Protein AF-A0A0F9NNF3-F1 (afdb_monomer)

Foldseek 3D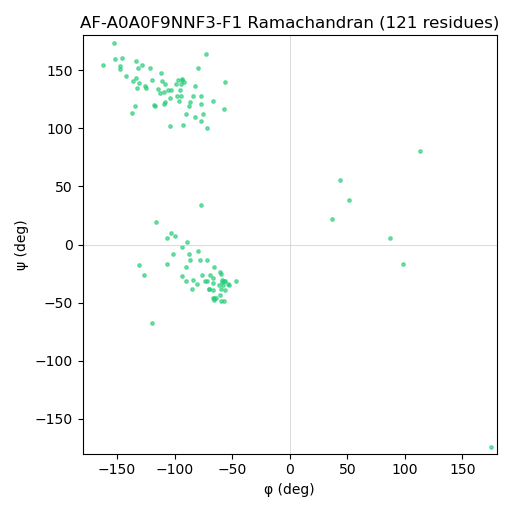i:
DKWKFFAQDDDPWWDQFVPPFPPVCDPLNCVQAVDRTGKIAPDPDDPDPSRVPGFKMFMFDDDCVLEAEPVPPVPPVVVVDPHVVVVQVVSLVRGQWYWDDSVHIIITGSGIGGTPDMDGDDD

Secondary structure (DSSP, 8-state):
-EEEEEESS---S-B-TTTS-TTT--HHHHHHH-S---EEESSS----GGGTT-SEEEEEE--GGGEEETTT-TT-HHHH-SSHHHHHHHHHTT-SEEEEESSSEEEEESS-B--SEEEES--

pLDDT: mean 81.86, std 12.78, range [37.94, 95.31]

Sequence (123 aa):
MYIYHYSNINIKNKIEPEFFSANLYSKNDKNISNLARSFFFTSEYIPEYRFKNCQYKYIISINKARLYDLKIDKYNYKKKYKNISDLLRFLKNKYNGVIYNLGYEVVNLFIPIKYISKTIKGV

Mean predicted aligned error: 6.01 Å

Nearest PDB structures (foldseek):
  8i87-assembly1_A  TM=3.337E-01  e=4.220E+00  Maribacter polysiphoniae
  3k8h-assembly1_B-2  TM=2.582E-01  e=5.727E+00  Treponema pallidum
  8i87-assembly1_G  TM=2.609E-01  e=7.312E+00  Maribacter polysiphoniae
  3k8g-assembly1_A  TM=2.424E-01  e=9.923E+00  Treponema pallidum

Radius of gyration: 14.24 Å; Cα contacts (8 Å, |Δi|>4): 198; chains: 1; bounding box: 33×24×42 Å

Organism: NCBI:txid412755

Solvent-accessible surface area (backbone atoms only — not comparable to full-atom values): 7295 Å² total; per-residue (Å²): 84,60,34,30,37,75,31,78,66,89,76,89,71,55,51,43,30,90,80,38,33,72,90,68,59,42,73,65,50,42,75,76,60,72,57,76,51,34,68,26,25,60,50,86,79,68,100,48,74,84,57,73,78,33,35,30,39,35,36,27,76,44,67,62,88,46,37,46,50,60,79,74,34,90,81,50,54,75,81,74,35,97,44,72,67,61,43,49,60,57,44,51,79,77,28,52,24,35,33,44,74,81,95,52,61,32,34,40,48,66,46,70,42,60,59,79,47,74,48,68,66,83,131

Structure (mmCIF, N/CA/C/O backbone):
data_AF-A0A0F9NNF3-F1
#
_entry.id   AF-A0A0F9NNF3-F1
#
loop_
_atom_site.group_PDB
_atom_site.id
_atom_site.type_symbol
_atom_site.label_atom_id
_atom_site.label_alt_id
_atom_site.label_comp_id
_atom_site.label_asym_id
_atom_site.label_entity_id
_atom_site.label_seq_id
_atom_site.pdbx_PDB_ins_code
_atom_site.Cartn_x
_atom_site.Cartn_y
_atom_site.Cartn_z
_atom_site.occupancy
_atom_site.B_iso_or_equiv
_atom_site.auth_seq_id
_atom_site.auth_comp_id
_atom_site.auth_asym_id
_atom_site.auth_atom_id
_atom_site.pdbx_PDB_model_num
ATOM 1 N N . MET A 1 1 ? -7.249 7.012 -7.375 1.00 93.12 1 MET A N 1
ATOM 2 C CA . MET A 1 1 ? -5.932 7.534 -6.952 1.00 93.12 1 MET A CA 1
ATOM 3 C C . MET A 1 1 ? -4.861 6.570 -7.418 1.00 93.12 1 MET A C 1
ATOM 5 O O . MET A 1 1 ? -5.156 5.381 -7.513 1.00 93.12 1 MET A O 1
ATOM 9 N N . TYR A 1 2 ? -3.662 7.069 -7.702 1.00 94.31 2 TYR A N 1
ATOM 10 C CA . TYR A 1 2 ? -2.523 6.216 -8.026 1.00 94.31 2 TYR A CA 1
ATOM 11 C C . TYR A 1 2 ? -1.708 5.913 -6.778 1.00 94.31 2 TYR A C 1
ATOM 13 O O . TYR A 1 2 ? -1.571 6.765 -5.900 1.00 94.31 2 TYR A O 1
ATOM 21 N N . ILE A 1 3 ? -1.213 4.684 -6.707 1.00 93.88 3 ILE A N 1
ATOM 22 C CA . ILE A 1 3 ? -0.252 4.246 -5.703 1.00 93.88 3 ILE A CA 1
ATOM 23 C C . ILE A 1 3 ? 0.898 3.511 -6.384 1.00 93.88 3 ILE A C 1
ATOM 25 O O . ILE A 1 3 ? 0.724 2.895 -7.439 1.00 93.88 3 ILE A O 1
ATOM 29 N N . TYR A 1 4 ? 2.062 3.568 -5.755 1.00 91.62 4 TYR A N 1
ATOM 30 C CA . TYR A 1 4 ? 3.318 3.081 -6.300 1.00 91.62 4 TYR A CA 1
ATOM 31 C C . TYR A 1 4 ? 3.888 1.992 -5.403 1.00 91.62 4 TYR A C 1
ATOM 33 O O . TYR A 1 4 ? 3.811 2.084 -4.180 1.00 91.62 4 TYR A O 1
ATOM 41 N N . HIS A 1 5 ? 4.474 0.959 -5.995 1.00 88.44 5 HIS A N 1
ATOM 42 C CA . HIS A 1 5 ? 5.211 -0.061 -5.258 1.00 88.44 5 HIS A CA 1
ATOM 43 C C . HIS A 1 5 ? 6.566 -0.306 -5.908 1.00 88.44 5 HIS A C 1
ATOM 45 O O . HIS A 1 5 ? 6.671 -0.378 -7.131 1.00 88.44 5 HIS A O 1
ATOM 51 N N . TYR A 1 6 ? 7.592 -0.461 -5.083 1.00 86.56 6 TYR A N 1
ATOM 52 C CA . TYR A 1 6 ? 8.974 -0.630 -5.509 1.00 86.56 6 TYR A CA 1
ATOM 53 C C . TYR A 1 6 ? 9.456 -2.033 -5.156 1.00 86.56 6 TYR A C 1
ATOM 55 O O . TYR A 1 6 ? 9.285 -2.480 -4.022 1.00 86.56 6 TYR A O 1
ATOM 63 N N . SER A 1 7 ? 10.053 -2.736 -6.120 1.00 82.31 7 SER A N 1
ATOM 64 C CA . SER A 1 7 ? 10.564 -4.091 -5.904 1.00 82.31 7 SER A CA 1
ATOM 65 C C . SER A 1 7 ? 11.805 -4.388 -6.738 1.00 82.31 7 SER A C 1
ATOM 67 O O . SER A 1 7 ? 11.985 -3.854 -7.829 1.00 82.31 7 SER A O 1
ATOM 69 N N . ASN A 1 8 ? 12.631 -5.308 -6.244 1.00 81.69 8 ASN A N 1
ATOM 70 C CA . ASN A 1 8 ? 13.687 -5.960 -7.022 1.00 81.69 8 ASN A CA 1
ATOM 71 C C . ASN A 1 8 ? 13.184 -7.194 -7.780 1.00 81.69 8 ASN A C 1
ATOM 73 O O . ASN A 1 8 ? 13.874 -7.703 -8.652 1.00 81.69 8 ASN A O 1
ATOM 77 N N . ILE A 1 9 ? 11.985 -7.685 -7.458 1.00 82.88 9 ILE A N 1
ATOM 78 C CA . ILE A 1 9 ? 11.418 -8.891 -8.060 1.00 82.88 9 ILE A CA 1
ATOM 79 C C . ILE A 1 9 ? 10.438 -8.489 -9.163 1.00 82.88 9 ILE A C 1
ATOM 81 O O . ILE A 1 9 ? 9.626 -7.571 -9.004 1.00 82.88 9 ILE A O 1
ATOM 85 N N . ASN A 1 10 ? 10.500 -9.206 -10.286 1.00 86.62 10 ASN A N 1
ATOM 86 C CA . ASN A 1 10 ? 9.546 -9.072 -11.378 1.00 86.62 10 ASN A CA 1
ATOM 87 C C . ASN A 1 10 ? 8.223 -9.780 -11.033 1.00 86.62 10 ASN A C 1
ATOM 89 O O . ASN A 1 10 ? 8.134 -11.006 -11.065 1.00 86.62 10 ASN A O 1
ATOM 93 N N . ILE A 1 11 ? 7.188 -9.003 -10.736 1.00 85.50 11 ILE A N 1
ATOM 94 C CA . ILE A 1 11 ? 5.832 -9.458 -10.446 1.00 85.50 11 ILE A CA 1
ATOM 95 C C . ILE A 1 11 ? 5.077 -9.491 -11.771 1.00 85.50 11 ILE A C 1
ATOM 97 O O . ILE A 1 11 ? 4.830 -8.446 -12.366 1.00 85.50 11 ILE A O 1
ATOM 101 N N . LYS A 1 12 ? 4.721 -10.690 -12.242 1.00 83.06 12 LYS A N 1
ATOM 102 C CA . LYS A 1 12 ? 4.149 -10.871 -13.588 1.00 83.06 12 LYS A CA 1
ATOM 103 C C . LYS A 1 12 ? 2.655 -10.553 -13.690 1.00 83.06 12 LYS A C 1
ATOM 105 O O . LYS A 1 12 ? 2.213 -10.084 -14.728 1.00 83.06 12 LYS A O 1
ATOM 110 N N . ASN A 1 13 ? 1.881 -10.832 -12.639 1.00 82.25 13 ASN A N 1
ATOM 111 C CA . ASN A 1 13 ? 0.416 -10.879 -12.742 1.00 82.25 13 ASN A CA 1
ATOM 112 C C . ASN A 1 13 ? -0.275 -9.866 -11.828 1.00 82.25 13 ASN A C 1
ATOM 114 O O . ASN A 1 13 ? -0.935 -8.931 -12.276 1.00 82.25 13 ASN A O 1
ATOM 118 N N . LYS A 1 14 ? -0.164 -10.085 -10.521 1.00 83.88 14 LYS A N 1
ATOM 119 C CA . LYS A 1 14 ? -0.803 -9.271 -9.491 1.00 83.88 14 LYS A CA 1
ATOM 120 C C . LYS A 1 14 ? 0.093 -9.252 -8.262 1.00 83.88 14 LYS A C 1
ATOM 122 O O . LYS A 1 14 ? 0.837 -10.200 -8.019 1.00 83.88 14 LYS A O 1
ATOM 127 N N . ILE A 1 15 ? 0.017 -8.169 -7.512 1.00 83.25 15 ILE A N 1
ATOM 128 C CA . ILE A 1 15 ? 0.717 -8.014 -6.244 1.00 83.25 15 ILE A CA 1
ATOM 129 C C . ILE A 1 15 ? -0.195 -8.605 -5.177 1.00 83.25 15 ILE A C 1
ATOM 131 O O . ILE A 1 15 ? -1.346 -8.185 -5.068 1.00 83.25 15 ILE A O 1
ATOM 135 N N . GLU A 1 16 ? 0.297 -9.585 -4.423 1.00 83.00 16 GLU A N 1
ATOM 136 C CA . GLU A 1 16 ? -0.421 -10.200 -3.306 1.00 83.00 16 GLU A CA 1
ATOM 137 C C . GLU A 1 16 ? 0.158 -9.678 -1.983 1.00 83.00 16 GLU A C 1
ATOM 139 O O . GLU A 1 16 ? 1.227 -10.128 -1.573 1.00 83.00 16 GLU A O 1
ATOM 144 N N . PRO A 1 17 ? -0.507 -8.723 -1.304 1.00 74.94 17 PRO A N 1
ATOM 145 C CA . PRO A 1 17 ? 0.066 -8.051 -0.136 1.00 74.94 17 PRO A CA 1
ATOM 146 C C . PRO A 1 17 ? 0.405 -8.972 1.041 1.00 74.94 17 PRO A C 1
ATOM 148 O O . PRO A 1 17 ? 1.250 -8.610 1.855 1.00 74.94 17 PRO A O 1
ATOM 151 N N . GLU A 1 18 ? -0.251 -10.134 1.129 1.00 64.31 18 GLU A N 1
ATOM 152 C CA . GLU A 1 18 ? -0.036 -11.148 2.171 1.00 64.31 18 GLU A CA 1
ATOM 153 C C . GLU A 1 18 ? 1.270 -11.931 1.992 1.00 64.31 18 GLU A C 1
ATOM 155 O O . GLU A 1 18 ? 1.887 -12.324 2.977 1.00 64.31 18 GLU A O 1
ATOM 160 N N . PHE A 1 19 ? 1.709 -12.127 0.746 1.00 55.91 19 PHE A N 1
ATOM 161 C CA . PHE A 1 19 ? 2.893 -12.927 0.403 1.00 55.91 19 PHE A CA 1
ATOM 162 C C . PHE A 1 19 ? 4.081 -12.068 -0.019 1.00 55.91 19 PHE A C 1
ATOM 164 O O . PHE A 1 19 ? 5.226 -12.520 -0.046 1.00 55.91 19 PHE A O 1
ATOM 171 N N . PHE A 1 20 ? 3.819 -10.812 -0.359 1.00 55.41 20 PHE A N 1
ATOM 172 C CA . PHE A 1 20 ? 4.835 -9.876 -0.786 1.00 55.41 20 PHE A CA 1
ATOM 173 C C . PHE A 1 20 ? 5.261 -9.008 0.397 1.00 55.41 20 PHE A C 1
ATOM 175 O O . PHE A 1 20 ? 4.414 -8.600 1.187 1.00 55.41 20 PHE A O 1
ATOM 182 N N . SER A 1 21 ? 6.562 -8.702 0.489 1.00 49.31 21 SER A N 1
ATOM 183 C CA . SER A 1 21 ? 7.233 -7.772 1.428 1.00 49.31 21 SER A CA 1
ATOM 184 C C . SER A 1 21 ? 7.701 -8.255 2.810 1.00 49.31 21 SER A C 1
ATOM 186 O O . SER A 1 21 ? 8.291 -7.445 3.527 1.00 49.31 21 SER A O 1
ATOM 188 N N . ALA A 1 22 ? 7.614 -9.547 3.153 1.00 48.19 22 ALA A N 1
ATOM 189 C CA . ALA A 1 22 ? 8.319 -10.058 4.344 1.00 48.19 22 ALA A CA 1
ATOM 190 C C . ALA A 1 22 ? 9.826 -9.701 4.323 1.00 48.19 22 ALA A C 1
ATOM 192 O O . ALA A 1 22 ? 10.397 -9.337 5.345 1.00 48.19 22 ALA A O 1
ATOM 193 N N . ASN A 1 23 ? 10.426 -9.681 3.126 1.00 49.78 23 ASN A N 1
ATOM 194 C CA . ASN A 1 23 ? 11.845 -9.376 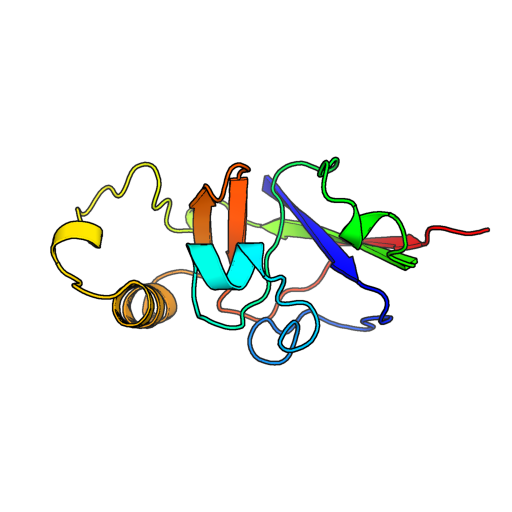2.906 1.00 49.78 23 ASN A CA 1
ATOM 195 C C . ASN A 1 23 ? 12.144 -7.893 2.593 1.00 49.78 23 ASN A C 1
ATOM 197 O O . ASN A 1 23 ? 13.304 -7.536 2.414 1.00 49.78 23 ASN A O 1
ATOM 201 N N . LEU A 1 24 ? 11.127 -7.024 2.495 1.00 56.31 24 LEU A N 1
ATOM 202 C CA . LEU A 1 24 ? 11.292 -5.577 2.238 1.00 56.31 24 LEU A CA 1
ATOM 203 C C . LEU A 1 24 ? 11.014 -4.725 3.486 1.00 56.31 24 LEU A C 1
ATOM 205 O O . LEU A 1 24 ? 11.021 -3.495 3.411 1.00 56.31 24 LEU A O 1
ATOM 209 N N . TYR A 1 25 ? 10.780 -5.383 4.621 1.00 61.88 25 TYR A N 1
ATOM 210 C CA . TYR A 1 25 ? 10.426 -4.772 5.890 1.00 61.88 25 TYR A CA 1
ATOM 211 C C . TYR A 1 25 ? 11.633 -4.054 6.509 1.00 61.88 25 TYR A C 1
ATOM 213 O O . TYR A 1 25 ? 12.526 -4.679 7.082 1.00 61.88 25 TYR A O 1
ATOM 221 N N . SER A 1 26 ? 11.698 -2.729 6.359 1.00 62.12 26 SER A N 1
ATOM 222 C CA . SER A 1 26 ? 12.818 -1.938 6.879 1.00 62.12 26 SER A CA 1
ATOM 223 C C . SER A 1 26 ? 12.772 -1.821 8.407 1.00 62.12 26 SER A C 1
ATOM 225 O O . SER A 1 26 ? 11.735 -2.024 9.040 1.00 62.12 26 SER A O 1
ATOM 227 N N . LYS A 1 27 ? 13.893 -1.422 9.027 1.00 64.56 27 LYS A N 1
ATOM 228 C CA . LYS A 1 27 ? 13.925 -1.083 10.462 1.00 64.56 27 LYS A CA 1
ATOM 229 C C . LYS A 1 27 ? 12.937 0.044 10.800 1.00 64.56 27 LYS A C 1
ATOM 231 O O . LYS A 1 27 ? 12.316 -0.015 11.854 1.00 64.56 27 LYS A O 1
ATOM 236 N N . ASN A 1 28 ? 12.728 1.008 9.898 1.00 63.72 28 ASN A N 1
ATOM 237 C CA . ASN A 1 28 ? 11.696 2.037 10.059 1.00 63.72 28 ASN A CA 1
ATOM 238 C C . ASN A 1 28 ? 10.289 1.440 10.003 1.00 63.72 28 ASN A C 1
ATOM 240 O O . ASN A 1 28 ? 9.482 1.707 10.889 1.00 63.72 28 ASN A O 1
ATOM 244 N N . ASP A 1 29 ? 10.008 0.563 9.039 1.00 62.72 29 ASP A N 1
ATOM 245 C CA . ASP A 1 29 ? 8.711 -0.115 8.974 1.00 62.72 29 ASP A CA 1
ATOM 246 C C . ASP A 1 29 ? 8.465 -0.936 10.247 1.00 62.72 29 ASP A C 1
ATOM 248 O O . ASP A 1 29 ? 7.350 -0.974 10.770 1.00 62.72 29 ASP A O 1
ATOM 252 N N . LYS A 1 30 ? 9.504 -1.583 10.790 1.00 65.12 30 LYS A N 1
ATOM 253 C CA . LYS A 1 30 ? 9.428 -2.327 12.052 1.00 65.12 30 LYS A CA 1
ATOM 254 C C . LYS A 1 30 ? 9.159 -1.412 13.241 1.00 65.12 30 LYS A C 1
ATOM 256 O O . LYS A 1 30 ? 8.232 -1.694 13.995 1.00 65.12 30 LYS A O 1
ATOM 261 N N . ASN A 1 31 ? 9.889 -0.307 13.358 1.00 61.69 31 ASN A N 1
ATOM 262 C CA . ASN A 1 31 ? 9.714 0.665 14.437 1.00 61.69 31 ASN A CA 1
ATOM 263 C C . ASN A 1 31 ? 8.315 1.294 14.436 1.00 61.69 31 ASN A C 1
ATOM 265 O O . ASN A 1 31 ? 7.770 1.559 15.502 1.00 61.69 31 ASN A O 1
ATOM 269 N N . ILE A 1 32 ? 7.724 1.519 13.258 1.00 58.19 32 ILE A N 1
ATOM 270 C CA . ILE A 1 32 ? 6.441 2.224 13.159 1.00 58.19 32 ILE A CA 1
ATOM 271 C C . ILE A 1 32 ? 5.241 1.263 13.130 1.00 58.19 32 ILE A C 1
ATOM 273 O O . ILE A 1 32 ? 4.131 1.626 13.513 1.00 58.19 32 ILE A O 1
ATOM 277 N N . SER A 1 33 ? 5.429 0.031 12.655 1.00 57.16 33 SER A N 1
ATOM 278 C CA . SER A 1 33 ? 4.312 -0.857 12.318 1.00 57.16 33 SER A CA 1
ATOM 279 C C . SER A 1 33 ? 4.410 -2.275 12.898 1.00 57.16 33 SER A C 1
ATOM 281 O O . SER A 1 33 ? 3.377 -2.939 12.969 1.00 57.16 33 SER A O 1
ATOM 283 N N . ASN A 1 34 ? 5.600 -2.720 13.329 1.00 63.06 34 ASN A N 1
ATOM 284 C CA . ASN A 1 34 ? 5.953 -4.060 13.845 1.00 63.06 34 ASN A CA 1
ATOM 285 C C . ASN A 1 34 ? 5.270 -5.285 13.178 1.00 63.06 34 ASN A C 1
ATOM 287 O O . ASN A 1 34 ? 5.178 -6.361 13.760 1.00 63.06 34 ASN A O 1
ATOM 291 N N . LEU A 1 35 ? 4.784 -5.135 11.953 1.00 62.69 35 LEU A N 1
ATOM 292 C CA . LEU A 1 35 ? 4.004 -6.089 11.180 1.00 62.69 35 LEU A CA 1
ATOM 293 C C . LEU A 1 35 ? 4.517 -6.106 9.748 1.00 62.69 35 LEU A C 1
ATOM 295 O O . LEU A 1 35 ? 4.327 -5.124 9.029 1.00 62.69 35 LEU A O 1
ATOM 299 N N . ALA A 1 36 ? 5.101 -7.225 9.325 1.00 63.88 36 ALA A N 1
ATOM 300 C CA . ALA A 1 36 ? 5.499 -7.437 7.939 1.00 63.88 36 ALA A CA 1
ATOM 301 C C . ALA A 1 36 ? 4.287 -7.280 7.005 1.00 63.88 36 ALA A C 1
ATOM 303 O O . ALA A 1 36 ? 3.311 -8.019 7.128 1.00 63.88 36 ALA A O 1
ATOM 304 N N . ARG A 1 37 ? 4.319 -6.278 6.116 1.00 73.62 37 ARG A N 1
ATOM 305 C CA . ARG A 1 37 ? 3.227 -5.976 5.177 1.00 73.62 37 ARG A CA 1
ATOM 306 C C . ARG A 1 37 ? 3.686 -5.107 4.018 1.00 73.62 37 ARG A C 1
ATOM 308 O O . ARG A 1 37 ? 4.626 -4.322 4.157 1.00 73.62 37 ARG A O 1
ATOM 315 N N . SER A 1 38 ? 2.973 -5.222 2.898 1.00 78.56 38 SER A N 1
ATOM 316 C CA . SER A 1 38 ? 3.307 -4.483 1.683 1.00 78.56 38 SER A CA 1
ATOM 317 C C . SER A 1 38 ? 2.857 -3.039 1.794 1.00 78.56 38 SER A C 1
ATOM 319 O O . SER A 1 38 ? 1.669 -2.753 1.948 1.00 78.56 38 SER A O 1
ATOM 321 N N . PHE A 1 39 ? 3.817 -2.129 1.668 1.00 83.19 39 PHE A N 1
ATOM 322 C CA . PHE A 1 39 ? 3.547 -0.708 1.562 1.00 83.19 39 PHE A CA 1
ATOM 323 C C . PHE A 1 39 ? 3.496 -0.279 0.103 1.00 83.19 39 PHE A C 1
ATOM 325 O O . PHE A 1 39 ? 4.365 -0.605 -0.714 1.00 83.19 39 PHE A O 1
ATOM 332 N N . PHE A 1 40 ? 2.452 0.476 -0.188 1.00 89.31 40 PHE A N 1
ATOM 333 C CA . PHE A 1 40 ? 2.277 1.226 -1.409 1.00 89.31 40 PHE A CA 1
ATOM 334 C C . PHE A 1 40 ? 2.361 2.704 -1.056 1.00 89.31 40 PHE A C 1
ATOM 336 O O . PHE A 1 40 ? 1.955 3.123 0.024 1.00 89.31 40 PHE A O 1
ATOM 343 N N . PHE A 1 41 ? 2.880 3.502 -1.965 1.00 89.44 41 PHE A N 1
ATOM 344 C CA . PHE A 1 41 ? 3.186 4.903 -1.732 1.00 89.44 41 PHE A CA 1
ATOM 345 C C . PHE A 1 41 ? 2.230 5.766 -2.533 1.00 89.44 41 PHE A C 1
ATOM 347 O O . PHE A 1 41 ? 1.891 5.411 -3.658 1.00 89.44 41 PHE A O 1
ATOM 354 N N . THR A 1 42 ? 1.762 6.874 -1.970 1.00 91.38 42 THR A N 1
ATOM 355 C CA . THR A 1 42 ? 0.848 7.777 -2.696 1.00 91.38 42 THR A CA 1
ATOM 356 C C . THR A 1 42 ? 1.592 8.854 -3.479 1.00 91.38 42 THR A C 1
ATOM 358 O O . THR A 1 42 ? 1.053 9.393 -4.442 1.00 91.38 42 THR A O 1
ATOM 361 N N . SER A 1 43 ? 2.854 9.103 -3.122 1.00 88.31 43 SER A N 1
ATOM 362 C CA . SER A 1 43 ? 3.810 9.852 -3.933 1.00 88.31 43 SER A CA 1
ATOM 363 C C . SER A 1 43 ? 4.604 8.905 -4.823 1.00 88.31 43 SER A C 1
ATOM 365 O O . SER A 1 43 ? 5.022 7.830 -4.386 1.00 88.31 43 SER A O 1
ATOM 367 N N . GLU A 1 44 ? 4.847 9.331 -6.060 1.00 84.31 44 GLU A N 1
ATOM 368 C CA . GLU A 1 44 ? 5.761 8.632 -6.954 1.00 84.31 44 GLU A CA 1
ATOM 369 C C . GLU A 1 44 ? 7.187 8.708 -6.408 1.00 84.31 44 GLU A C 1
ATOM 371 O O . GLU A 1 44 ? 7.862 7.692 -6.305 1.00 84.31 44 GLU A O 1
ATOM 376 N N . TYR A 1 45 ? 7.640 9.885 -5.981 1.00 81.69 45 TYR A N 1
ATOM 377 C CA . TYR A 1 45 ? 8.965 10.046 -5.399 1.00 81.69 45 TYR A CA 1
ATOM 378 C C . TYR A 1 45 ? 8.932 9.783 -3.892 1.00 81.69 45 TYR A C 1
ATOM 380 O O . TYR A 1 45 ? 8.246 10.492 -3.150 1.00 81.69 45 TYR A O 1
ATOM 388 N N . ILE A 1 46 ? 9.688 8.778 -3.442 1.00 75.88 46 ILE A N 1
ATOM 389 C CA . ILE A 1 46 ? 9.875 8.470 -2.023 1.00 75.88 46 ILE A CA 1
ATOM 390 C C . ILE A 1 46 ? 11.357 8.617 -1.676 1.00 75.88 46 ILE A C 1
ATOM 392 O O . ILE A 1 46 ? 12.177 7.903 -2.258 1.00 75.88 46 ILE A O 1
ATOM 396 N N . PRO A 1 47 ? 11.723 9.507 -0.732 1.00 70.62 47 PRO A N 1
ATOM 397 C CA . PRO A 1 47 ? 13.114 9.829 -0.408 1.00 70.62 47 PRO A CA 1
ATOM 398 C C . PRO A 1 47 ? 13.788 8.749 0.457 1.00 70.62 47 PRO A C 1
ATOM 400 O O . PRO A 1 47 ? 14.615 9.047 1.314 1.00 70.62 47 PRO A O 1
ATOM 403 N N . GLU A 1 48 ? 13.438 7.477 0.267 1.00 71.88 48 GLU A N 1
ATOM 404 C CA . GLU A 1 48 ? 14.054 6.376 0.995 1.00 71.88 48 GLU A CA 1
ATOM 405 C C . GLU A 1 48 ? 15.179 5.735 0.183 1.00 71.88 48 GLU A C 1
ATOM 407 O O . GLU A 1 48 ? 14.966 5.196 -0.906 1.00 71.88 48 GLU A O 1
ATOM 412 N N . TYR A 1 49 ? 16.378 5.704 0.771 1.00 70.88 49 TYR A N 1
ATOM 413 C CA . TYR A 1 49 ? 17.571 5.128 0.148 1.00 70.88 49 TYR A CA 1
ATOM 414 C C . TYR A 1 49 ? 17.366 3.682 -0.336 1.00 70.88 49 TYR A C 1
ATOM 416 O O . TYR A 1 49 ? 17.877 3.307 -1.391 1.00 70.88 49 TYR A O 1
ATOM 424 N N . ARG A 1 50 ? 16.560 2.877 0.376 1.00 72.75 50 ARG A N 1
ATOM 425 C 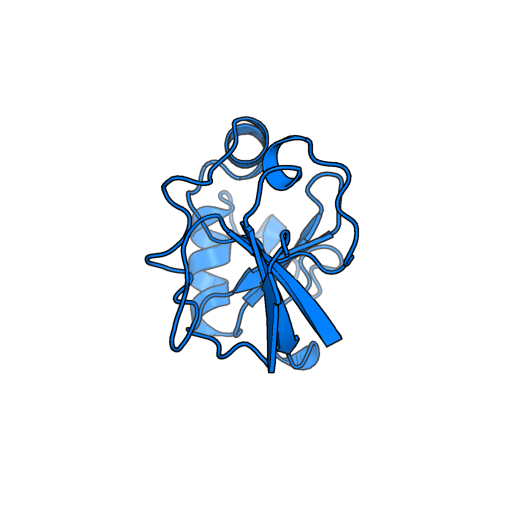CA . ARG A 1 50 ? 16.281 1.477 0.005 1.00 72.75 50 ARG A CA 1
ATOM 426 C C . ARG A 1 50 ? 15.639 1.316 -1.377 1.00 72.75 50 ARG A C 1
ATOM 428 O O . ARG A 1 50 ? 15.821 0.274 -1.996 1.00 72.75 50 ARG A O 1
ATOM 435 N N . PHE A 1 51 ? 14.931 2.331 -1.879 1.00 77.81 51 PHE A N 1
ATOM 436 C CA . PHE A 1 51 ? 14.299 2.283 -3.201 1.00 77.81 51 PHE A CA 1
ATOM 437 C C . PHE A 1 51 ? 15.221 2.737 -4.333 1.00 77.81 51 PHE A C 1
ATOM 439 O O . PHE A 1 51 ? 14.878 2.561 -5.502 1.00 77.81 51 PHE A O 1
ATOM 446 N N . LYS A 1 52 ? 16.412 3.274 -4.019 1.00 75.31 52 LYS A N 1
ATOM 447 C CA . LYS A 1 52 ? 17.383 3.738 -5.023 1.00 75.31 52 LYS A CA 1
ATOM 448 C C . LYS A 1 52 ? 17.753 2.630 -6.012 1.00 75.31 52 LYS A C 1
ATOM 450 O O . LYS A 1 52 ? 17.846 2.900 -7.208 1.00 75.31 52 LYS A O 1
ATOM 455 N N . ASN A 1 53 ? 17.886 1.404 -5.505 1.00 77.44 53 ASN A N 1
ATOM 456 C CA . ASN A 1 53 ? 18.320 0.231 -6.263 1.00 77.44 53 ASN A CA 1
ATOM 457 C C . ASN A 1 53 ? 17.154 -0.664 -6.715 1.00 77.44 53 ASN A C 1
ATOM 459 O O . ASN A 1 53 ? 17.399 -1.754 -7.223 1.00 77.44 53 ASN A O 1
ATOM 463 N N . CYS A 1 54 ? 15.896 -0.241 -6.526 1.00 84.31 54 CYS A N 1
ATOM 464 C CA . CYS A 1 54 ? 14.754 -1.027 -6.983 1.00 84.31 54 CYS A CA 1
ATOM 465 C C . CYS A 1 54 ? 14.700 -1.095 -8.510 1.00 84.31 54 CYS A C 1
ATOM 467 O O . CYS A 1 54 ? 14.624 -0.067 -9.182 1.00 84.31 54 CYS A O 1
ATOM 469 N N . GLN A 1 55 ? 14.688 -2.318 -9.041 1.00 87.31 55 GLN A N 1
ATOM 470 C CA . GLN A 1 55 ? 14.623 -2.570 -10.484 1.00 87.31 55 GLN A CA 1
ATOM 471 C C . GLN A 1 55 ? 13.250 -2.252 -11.076 1.00 87.31 55 GLN A C 1
ATOM 473 O O . GLN A 1 55 ? 13.153 -1.846 -12.231 1.00 87.31 55 GLN A O 1
ATOM 478 N N . TYR A 1 56 ? 12.185 -2.433 -10.296 1.00 87.62 56 TYR A N 1
ATOM 479 C CA . TYR A 1 56 ? 10.811 -2.332 -10.763 1.00 87.62 56 TYR A CA 1
ATOM 480 C C . TYR A 1 56 ? 10.007 -1.337 -9.934 1.00 87.62 56 TYR A C 1
ATOM 482 O O . TYR A 1 56 ? 10.014 -1.380 -8.701 1.00 87.62 56 TYR A O 1
ATOM 490 N N . LYS A 1 57 ? 9.255 -0.485 -10.631 1.00 90.06 57 LYS A N 1
ATOM 491 C CA . LYS A 1 57 ? 8.221 0.385 -10.067 1.00 90.06 57 LYS A CA 1
ATOM 492 C C . LYS A 1 57 ? 6.876 -0.014 -10.659 1.00 90.06 57 LYS A C 1
ATOM 494 O O . LYS A 1 57 ? 6.688 0.079 -11.868 1.00 90.06 57 LYS A O 1
ATOM 499 N N . TYR A 1 58 ? 5.946 -0.435 -9.818 1.00 91.00 58 TYR A N 1
ATOM 500 C CA . TYR A 1 58 ? 4.581 -0.776 -10.200 1.00 91.00 58 TYR A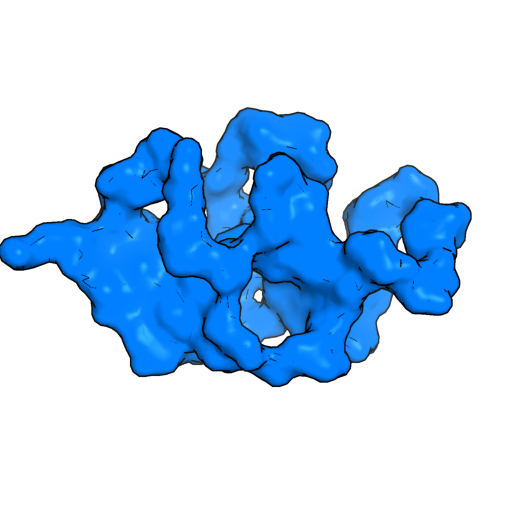 CA 1
ATOM 501 C C . TYR A 1 58 ? 3.670 0.404 -9.908 1.00 91.00 58 TYR A C 1
ATOM 503 O O . TYR A 1 58 ? 3.663 0.910 -8.785 1.00 91.00 58 TYR A O 1
ATOM 511 N N . ILE A 1 59 ? 2.895 0.818 -10.904 1.00 93.44 59 ILE A N 1
ATOM 512 C CA . ILE A 1 59 ? 1.864 1.845 -10.764 1.00 93.44 59 ILE A CA 1
ATOM 513 C C . ILE A 1 59 ? 0.521 1.136 -10.711 1.00 93.44 59 ILE A C 1
ATOM 515 O O . ILE A 1 59 ? 0.250 0.230 -11.501 1.00 93.44 59 ILE A O 1
ATOM 519 N N . ILE A 1 60 ? -0.318 1.519 -9.759 1.00 93.88 60 ILE A N 1
ATOM 520 C CA . ILE A 1 60 ? -1.591 0.859 -9.485 1.00 93.88 60 ILE A CA 1
ATOM 521 C C . ILE A 1 60 ? -2.663 1.932 -9.352 1.00 93.88 60 ILE A C 1
ATOM 523 O O . ILE A 1 60 ? -2.470 2.931 -8.660 1.00 93.88 60 ILE A O 1
ATOM 527 N N . SER A 1 61 ? -3.810 1.715 -9.993 1.00 94.44 61 SER A N 1
ATOM 528 C CA . SER A 1 61 ? -4.994 2.550 -9.798 1.00 94.44 61 SER A CA 1
ATOM 529 C C . SER A 1 61 ? -5.896 1.920 -8.744 1.00 94.44 61 SER A C 1
ATOM 531 O O . SER A 1 61 ? -6.249 0.744 -8.841 1.00 94.44 61 SER A O 1
ATOM 533 N N . ILE A 1 62 ? -6.281 2.699 -7.735 1.00 93.50 62 ILE A N 1
ATOM 534 C CA . ILE A 1 62 ? -7.212 2.257 -6.700 1.00 93.50 62 ILE A CA 1
ATOM 535 C C . ILE A 1 62 ? -8.299 3.292 -6.428 1.00 93.50 62 ILE A C 1
ATOM 537 O O . ILE A 1 62 ? -8.073 4.508 -6.435 1.00 93.50 62 ILE A O 1
ATOM 541 N N . ASN A 1 63 ? -9.505 2.800 -6.155 1.00 94.06 63 ASN A N 1
ATOM 542 C CA . ASN A 1 63 ? -10.595 3.638 -5.685 1.00 94.06 63 ASN A CA 1
ATOM 543 C C . ASN A 1 63 ? -10.370 4.003 -4.208 1.00 94.06 63 ASN A C 1
ATOM 545 O O . ASN A 1 63 ? -10.473 3.142 -3.334 1.00 94.06 63 ASN A O 1
ATOM 549 N N . LYS A 1 64 ? -10.108 5.289 -3.934 1.00 92.75 64 LYS A N 1
ATOM 550 C CA . LYS A 1 64 ? -9.874 5.811 -2.578 1.00 92.75 64 LYS A CA 1
ATOM 551 C C . LYS A 1 64 ? -11.061 5.559 -1.641 1.00 92.75 64 LYS A C 1
ATOM 553 O O . LYS A 1 64 ? -10.843 5.339 -0.459 1.00 92.75 64 LYS A O 1
ATOM 558 N N . ALA A 1 65 ? -12.292 5.510 -2.155 1.00 93.31 65 ALA A N 1
ATOM 559 C CA . ALA A 1 65 ? -13.481 5.222 -1.349 1.00 93.31 65 ALA A CA 1
ATOM 560 C C . ALA A 1 65 ? -13.496 3.792 -0.774 1.00 93.31 65 ALA A C 1
ATOM 562 O O . ALA A 1 65 ? -14.204 3.525 0.191 1.00 93.31 65 ALA A O 1
ATOM 563 N N . ARG A 1 66 ? -12.703 2.873 -1.345 1.00 93.94 66 ARG A N 1
ATOM 564 C CA . ARG A 1 66 ? -12.529 1.503 -0.832 1.00 93.94 66 ARG A CA 1
ATOM 565 C C . ARG A 1 66 ? -11.397 1.383 0.190 1.00 93.94 66 ARG A C 1
ATOM 567 O O . ARG A 1 66 ? -11.105 0.275 0.639 1.00 93.94 66 ARG A O 1
ATOM 574 N N . LEU A 1 67 ? -10.745 2.493 0.531 1.00 95.31 67 LEU A N 1
ATOM 575 C CA . LEU A 1 67 ? -9.676 2.556 1.517 1.00 95.31 67 LEU A CA 1
ATOM 576 C C . LEU A 1 67 ? -10.172 3.260 2.774 1.00 95.31 67 LEU A C 1
ATOM 578 O O . LEU A 1 67 ? -10.844 4.288 2.698 1.00 95.31 67 LEU A O 1
ATOM 582 N N . TYR A 1 68 ? -9.796 2.732 3.935 1.00 95.31 68 TYR A N 1
ATOM 583 C CA . TYR A 1 68 ? -10.012 3.440 5.190 1.00 95.31 68 TYR A CA 1
ATOM 584 C C . TYR A 1 68 ? -8.877 4.436 5.438 1.00 95.31 68 TYR A C 1
ATOM 586 O O . TYR A 1 68 ? -7.710 4.057 5.398 1.00 95.31 68 TYR A O 1
ATOM 594 N N . ASP A 1 69 ? -9.187 5.701 5.715 1.00 94.44 69 ASP A N 1
ATOM 595 C CA . ASP A 1 69 ? -8.168 6.701 6.048 1.00 94.44 69 ASP A CA 1
ATOM 596 C C . ASP A 1 69 ? -7.972 6.779 7.570 1.00 94.44 69 ASP A C 1
ATOM 598 O O . ASP A 1 69 ? -8.775 7.382 8.288 1.00 94.44 69 ASP A O 1
ATOM 602 N N . LEU A 1 70 ? -6.888 6.180 8.074 1.00 90.81 70 LEU A N 1
ATOM 603 C CA . LEU A 1 70 ? -6.534 6.248 9.494 1.00 90.81 70 LEU A CA 1
ATOM 604 C C . LEU A 1 70 ? -6.030 7.631 9.914 1.00 90.81 70 LEU A C 1
ATOM 606 O O . LEU A 1 70 ? -5.912 7.865 11.114 1.00 90.81 70 LEU A O 1
ATOM 610 N N . LYS A 1 71 ? -5.691 8.547 9.002 1.00 89.19 71 LYS A N 1
ATOM 611 C CA . LYS A 1 71 ? -5.306 9.914 9.395 1.00 89.19 71 LYS A CA 1
ATOM 612 C C . LYS A 1 71 ? -6.519 10.682 9.910 1.00 89.19 71 LYS A C 1
ATOM 614 O O . LYS A 1 71 ? -6.399 11.414 10.882 1.00 89.19 71 LYS A O 1
ATOM 619 N N . ILE A 1 72 ? -7.671 10.461 9.278 1.00 91.44 72 ILE A N 1
ATOM 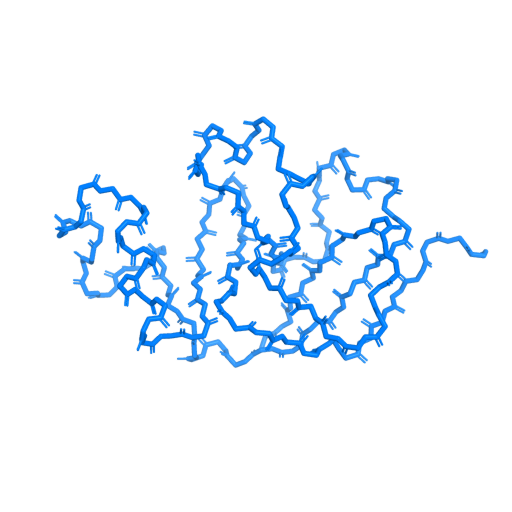620 C CA . ILE A 1 72 ? -8.955 11.047 9.677 1.00 91.44 72 ILE A CA 1
ATOM 621 C C . ILE A 1 72 ? -9.609 10.197 10.774 1.00 91.44 72 ILE A C 1
ATOM 623 O O . ILE A 1 72 ? -10.210 10.741 11.690 1.00 91.44 72 ILE A O 1
ATOM 627 N N . ASP A 1 73 ? -9.495 8.867 10.671 1.00 90.75 73 ASP A N 1
ATOM 628 C CA . ASP A 1 73 ? -10.109 7.885 11.575 1.00 90.75 73 ASP A CA 1
ATOM 629 C C . ASP A 1 73 ? -11.573 8.219 11.926 1.00 90.75 73 ASP A C 1
ATOM 631 O O . ASP A 1 73 ? -11.949 8.311 13.092 1.00 90.75 73 ASP A O 1
ATOM 635 N N . LYS A 1 74 ? -12.415 8.386 10.894 1.00 92.88 74 LYS A N 1
ATOM 636 C CA . LYS A 1 74 ? -13.822 8.832 10.999 1.00 92.88 74 LYS A CA 1
ATOM 637 C C . LYS A 1 74 ? -14.640 8.108 12.082 1.00 92.88 74 LYS A C 1
ATOM 639 O O . LYS A 1 74 ? -15.557 8.695 12.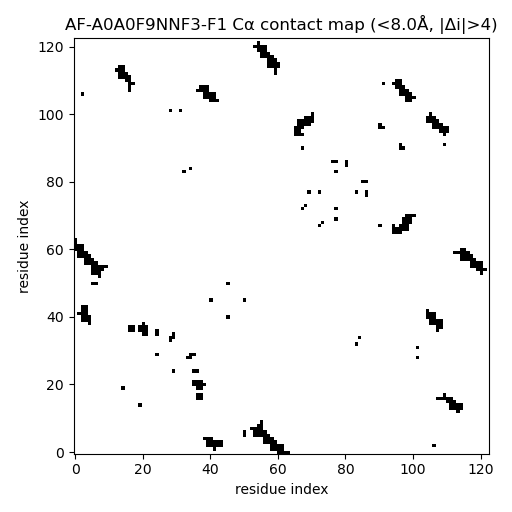647 1.00 92.88 74 LYS A O 1
ATOM 644 N N . TYR A 1 75 ? -14.343 6.838 12.358 1.00 93.62 75 TYR A N 1
ATOM 645 C CA . TYR A 1 75 ? -15.073 6.019 13.333 1.00 93.62 75 TYR A CA 1
ATOM 646 C C . TYR A 1 75 ? -14.344 5.832 14.673 1.00 93.62 75 TYR A C 1
ATOM 648 O O . TYR A 1 75 ? -14.781 5.015 15.493 1.00 93.62 75 TYR A O 1
ATOM 656 N N . ASN A 1 76 ? -13.254 6.573 14.909 1.00 93.38 76 ASN A N 1
ATOM 657 C CA . ASN A 1 76 ? -12.404 6.481 16.099 1.00 93.38 76 ASN A CA 1
ATOM 658 C C . ASN A 1 76 ? -11.943 5.043 16.396 1.00 93.38 76 ASN A C 1
ATOM 660 O O . ASN A 1 76 ? -11.904 4.615 17.555 1.00 93.38 76 ASN A O 1
ATOM 664 N N . TYR A 1 77 ? -11.619 4.259 15.363 1.00 91.88 77 TYR A N 1
ATOM 665 C CA . TYR A 1 77 ? -11.204 2.874 15.569 1.00 91.88 77 TYR A CA 1
ATOM 666 C C . TYR A 1 77 ? -9.866 2.787 16.308 1.00 91.88 77 TYR A C 1
ATOM 668 O O . TYR A 1 77 ? -9.684 1.862 17.098 1.00 91.88 77 TYR A O 1
ATOM 676 N N . LYS A 1 78 ? -8.973 3.776 16.176 1.00 89.06 78 LYS A N 1
ATOM 677 C CA . LYS A 1 78 ? -7.718 3.809 16.946 1.00 89.06 78 LYS A CA 1
ATOM 678 C C . LYS A 1 78 ? -7.940 3.809 18.458 1.00 89.06 78 LYS A C 1
ATOM 680 O O . LYS A 1 78 ? -7.129 3.24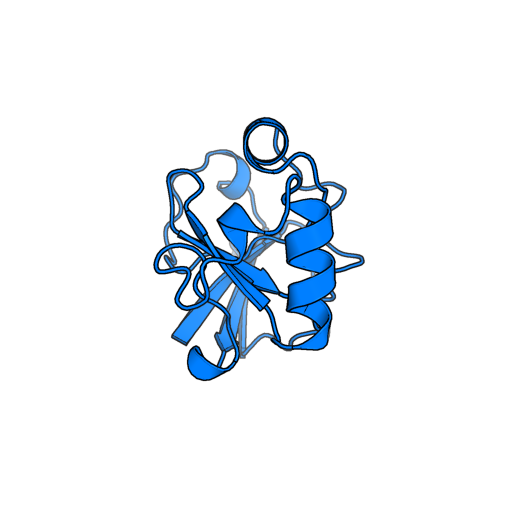5 19.177 1.00 89.06 78 LYS A O 1
ATOM 685 N N . LYS A 1 79 ? -9.034 4.409 18.948 1.00 89.25 79 LYS A N 1
ATOM 686 C CA . LYS A 1 79 ? -9.371 4.396 20.384 1.00 89.25 79 LYS A CA 1
ATOM 687 C C . LYS A 1 79 ? -9.938 3.050 20.845 1.00 89.25 79 LYS A C 1
ATOM 689 O O . LYS A 1 79 ? -9.835 2.720 22.020 1.00 89.25 79 LYS A O 1
ATOM 694 N N . LYS A 1 80 ? -10.558 2.289 19.937 1.00 90.88 80 LYS A N 1
ATOM 695 C CA . LYS A 1 80 ? -11.223 1.013 20.248 1.00 90.88 80 LYS A CA 1
ATOM 696 C C . LYS A 1 80 ? -10.260 -0.172 20.273 1.00 90.88 80 LYS A C 1
ATOM 698 O O . LYS A 1 80 ? -10.494 -1.123 21.011 1.00 90.88 80 LYS A O 1
ATOM 703 N N . TYR A 1 81 ? -9.191 -0.124 19.482 1.00 87.75 81 TYR A N 1
ATOM 704 C CA . TYR A 1 81 ? -8.216 -1.208 19.379 1.00 87.75 81 TYR A CA 1
ATOM 705 C C . TYR A 1 81 ? -6.900 -0.815 20.051 1.00 87.75 81 TYR A C 1
ATOM 707 O O . TYR A 1 81 ? -6.276 0.169 19.668 1.00 87.75 81 TYR A O 1
ATOM 715 N N . LYS A 1 82 ? -6.450 -1.614 21.029 1.00 81.19 82 LYS A N 1
ATOM 716 C CA . LYS A 1 82 ? -5.179 -1.387 21.745 1.00 81.19 82 LYS A CA 1
ATOM 717 C C . LYS A 1 82 ? -3.944 -1.624 20.866 1.00 81.19 82 LYS A C 1
ATOM 719 O O . LYS A 1 82 ? -2.891 -1.055 21.128 1.00 81.19 82 LYS A O 1
ATOM 724 N N . ASN A 1 83 ? -4.068 -2.464 19.836 1.00 80.69 83 ASN A N 1
ATOM 725 C CA . ASN A 1 83 ? -2.989 -2.827 18.922 1.00 80.69 83 ASN A CA 1
ATOM 726 C C . ASN A 1 83 ? -3.408 -2.567 17.466 1.00 80.69 83 ASN A C 1
ATOM 728 O O . ASN A 1 83 ? -4.509 -2.928 17.041 1.00 80.69 83 ASN A O 1
ATOM 732 N N . ILE A 1 84 ? -2.498 -1.983 16.681 1.00 79.50 84 ILE A N 1
ATOM 733 C CA . ILE A 1 84 ? -2.666 -1.761 15.240 1.00 79.50 84 ILE A CA 1
ATOM 734 C C . ILE A 1 84 ? -2.940 -3.066 14.475 1.00 79.50 84 ILE A C 1
ATOM 736 O O . ILE A 1 84 ? -3.677 -3.057 13.498 1.00 79.50 84 ILE A O 1
ATOM 740 N N . SER A 1 85 ? -2.409 -4.198 14.936 1.00 79.88 85 SER A N 1
ATOM 741 C CA . SER A 1 85 ? -2.630 -5.522 14.339 1.00 79.88 85 SER A CA 1
ATOM 742 C C . SER A 1 85 ? -4.107 -5.904 14.328 1.00 79.88 85 SER A C 1
ATOM 744 O O . SER A 1 85 ? -4.640 -6.293 13.289 1.00 79.88 85 SER A O 1
ATOM 746 N N . ASP A 1 86 ? -4.780 -5.740 15.466 1.00 84.44 86 ASP A N 1
ATOM 747 C CA . ASP A 1 86 ? -6.195 -6.087 15.610 1.00 84.44 86 ASP A CA 1
ATOM 748 C C . ASP A 1 86 ? -7.076 -5.120 14.823 1.00 84.44 86 ASP A C 1
ATOM 750 O O . ASP A 1 86 ? -8.015 -5.538 14.144 1.00 84.44 86 ASP A O 1
ATOM 754 N N . LEU A 1 87 ? -6.706 -3.835 14.826 1.00 88.88 87 LEU A N 1
ATOM 755 C CA . LEU A 1 87 ? -7.339 -2.824 13.988 1.00 88.88 87 LEU A CA 1
ATOM 756 C C . LEU A 1 87 ? -7.257 -3.193 12.500 1.00 88.88 87 LEU A C 1
ATOM 758 O O . LEU A 1 87 ? -8.265 -3.153 11.798 1.00 88.88 87 LEU A O 1
ATOM 762 N N . LEU A 1 88 ? -6.077 -3.570 12.006 1.00 86.44 88 LEU A N 1
ATOM 763 C CA . LEU A 1 88 ? -5.892 -3.936 10.601 1.00 86.44 88 LEU A CA 1
ATOM 764 C C . LEU A 1 88 ? -6.646 -5.216 10.235 1.00 86.44 88 LEU A C 1
ATOM 766 O O . LEU A 1 88 ? -7.251 -5.262 9.167 1.00 86.44 88 LEU A O 1
ATOM 770 N N . ARG A 1 89 ? -6.682 -6.221 11.123 1.00 86.00 89 ARG A N 1
ATOM 771 C CA . ARG A 1 89 ? -7.510 -7.427 10.932 1.00 86.00 89 ARG A CA 1
ATOM 772 C C . ARG A 1 89 ? -8.993 -7.083 10.828 1.00 86.00 89 ARG A C 1
ATOM 774 O O . ARG A 1 89 ? -9.676 -7.593 9.946 1.00 86.00 89 ARG A O 1
ATOM 781 N N . PHE A 1 90 ? -9.484 -6.188 11.682 1.00 90.50 90 PHE A N 1
ATOM 782 C CA . PHE A 1 90 ? -10.865 -5.718 11.611 1.00 90.50 90 PHE A CA 1
ATOM 783 C C . PHE A 1 90 ? -11.155 -4.954 10.311 1.00 90.50 90 PHE A C 1
ATOM 785 O O . PHE A 1 90 ? -12.169 -5.204 9.658 1.00 90.50 90 PHE A O 1
ATOM 792 N N . LEU A 1 91 ? -10.265 -4.039 9.914 1.00 91.31 91 LEU A N 1
ATOM 793 C CA . LEU A 1 91 ? -10.425 -3.242 8.695 1.00 91.31 91 LEU A CA 1
ATOM 794 C C . LEU A 1 91 ? -10.341 -4.092 7.423 1.00 91.31 91 LEU A C 1
ATOM 796 O O . LEU A 1 91 ? -11.060 -3.801 6.468 1.00 91.31 91 LEU A O 1
ATOM 800 N N . LYS A 1 92 ? -9.534 -5.157 7.422 1.00 89.12 92 LYS A N 1
ATOM 801 C CA . LYS A 1 92 ? -9.4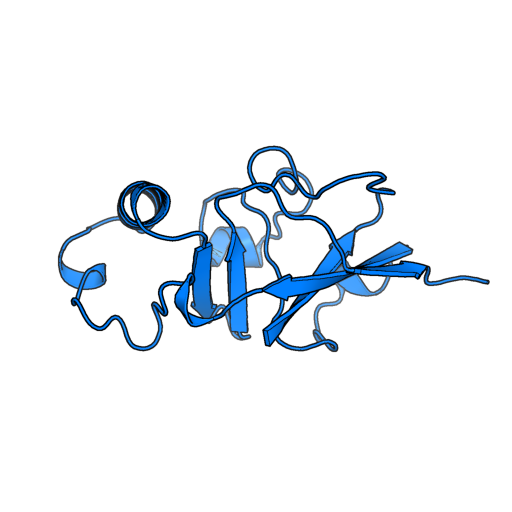19 -6.114 6.312 1.00 89.12 92 LYS A CA 1
ATOM 802 C C . LYS A 1 92 ? -10.750 -6.750 5.917 1.00 89.12 92 LYS A C 1
ATOM 804 O O . LYS A 1 92 ? -10.971 -7.000 4.739 1.00 89.12 92 LYS A O 1
ATOM 809 N N . ASN A 1 93 ? -11.663 -6.930 6.867 1.00 88.38 93 ASN A N 1
ATOM 810 C CA . ASN A 1 93 ? -12.988 -7.489 6.591 1.00 88.38 93 ASN A CA 1
ATOM 811 C C . ASN A 1 93 ? -13.979 -6.463 6.009 1.00 88.38 93 ASN A C 1
ATOM 813 O O . ASN A 1 93 ? -15.105 -6.823 5.681 1.00 88.38 93 ASN A O 1
ATOM 817 N N . LYS A 1 94 ? -13.601 -5.180 5.923 1.00 92.31 94 LYS A N 1
ATOM 818 C CA . LYS A 1 94 ? -14.506 -4.074 5.556 1.00 92.31 94 LYS A CA 1
ATOM 819 C C . LYS A 1 94 ? -14.010 -3.210 4.401 1.00 92.31 94 LYS A C 1
ATOM 821 O O . LYS A 1 94 ? -14.815 -2.572 3.731 1.00 92.31 94 LYS A O 1
ATOM 826 N N . TYR A 1 95 ? -12.700 -3.152 4.198 1.00 93.94 95 TYR A N 1
ATOM 827 C CA . TYR A 1 95 ? -12.049 -2.267 3.240 1.00 93.94 95 TYR A CA 1
ATOM 828 C C . TYR A 1 95 ? -11.015 -3.041 2.428 1.00 93.94 95 TYR A C 1
ATOM 830 O O . TYR A 1 95 ? -10.478 -4.051 2.874 1.00 93.94 95 TYR A O 1
ATOM 838 N N . ASN A 1 96 ? -10.670 -2.523 1.252 1.00 93.88 96 ASN A N 1
ATOM 839 C CA . ASN A 1 96 ? -9.641 -3.123 0.398 1.00 93.88 96 ASN A CA 1
ATOM 840 C C . ASN A 1 96 ? -8.222 -2.809 0.889 1.00 93.88 96 ASN A C 1
ATOM 842 O O . ASN A 1 96 ? -7.248 -3.396 0.420 1.00 93.88 96 ASN A O 1
ATOM 846 N N . GLY A 1 97 ? -8.100 -1.850 1.797 1.00 92.69 97 GLY A N 1
ATOM 847 C CA . GLY A 1 97 ? -6.842 -1.379 2.331 1.00 92.69 97 GLY A CA 1
ATOM 848 C C . GLY A 1 97 ? -7.046 -0.189 3.251 1.00 92.69 97 GLY A C 1
ATOM 849 O O . GLY A 1 97 ? -8.170 0.230 3.545 1.00 92.69 97 GLY A O 1
ATOM 850 N N . VAL A 1 98 ? -5.935 0.375 3.685 1.00 92.81 98 VAL A N 1
ATOM 851 C CA . VAL A 1 98 ? -5.903 1.462 4.651 1.00 92.81 98 VAL A CA 1
ATOM 852 C C . VAL A 1 98 ? -4.802 2.457 4.299 1.00 92.81 98 VAL A C 1
ATOM 854 O O . VAL A 1 98 ? -3.745 2.066 3.810 1.00 92.81 98 VAL A O 1
ATOM 857 N N . ILE A 1 99 ? -5.053 3.737 4.557 1.00 92.31 99 ILE A N 1
ATOM 858 C CA . ILE A 1 99 ? -4.102 4.837 4.389 1.00 92.31 99 ILE A CA 1
ATOM 859 C C . ILE A 1 99 ? -3.629 5.278 5.770 1.00 92.31 99 ILE A C 1
ATOM 861 O O . ILE A 1 99 ? -4.453 5.482 6.662 1.00 92.31 99 ILE A O 1
ATOM 865 N N . TYR A 1 100 ? -2.325 5.451 5.958 1.00 86.69 100 TYR A N 1
ATOM 866 C CA . TYR A 1 100 ? -1.758 6.064 7.163 1.00 86.69 100 TYR A CA 1
ATOM 867 C C . TYR A 1 100 ? -0.410 6.726 6.863 1.00 86.69 100 TYR A C 1
ATOM 869 O O . TYR A 1 100 ? 0.104 6.650 5.750 1.00 86.69 100 TYR A O 1
ATOM 877 N N . ASN A 1 101 ? 0.135 7.430 7.854 1.00 84.31 101 ASN A N 1
ATOM 878 C CA . ASN A 1 101 ? 1.372 8.190 7.733 1.00 84.31 101 ASN A CA 1
ATOM 879 C C . ASN A 1 101 ? 2.496 7.514 8.539 1.00 84.31 101 ASN A C 1
ATOM 881 O O . ASN A 1 101 ? 2.286 7.161 9.700 1.00 84.31 101 ASN A O 1
ATOM 885 N N . LEU A 1 102 ? 3.659 7.341 7.909 1.00 75.25 102 LEU A N 1
ATOM 886 C CA . LEU A 1 102 ? 4.898 6.796 8.485 1.00 75.25 102 LEU A CA 1
ATOM 887 C C . LEU A 1 102 ? 6.053 7.824 8.504 1.00 75.25 102 LEU A C 1
ATOM 889 O O . LEU A 1 102 ? 7.219 7.451 8.560 1.00 75.25 102 LEU A O 1
ATOM 893 N N . GLY A 1 103 ? 5.742 9.117 8.393 1.00 77.56 103 GLY A N 1
ATOM 894 C CA . GLY A 1 103 ? 6.673 10.171 7.956 1.00 77.56 103 GLY A CA 1
ATOM 895 C C . GLY A 1 103 ? 6.492 10.518 6.470 1.00 77.56 103 GLY A C 1
ATOM 896 O O . GLY A 1 103 ? 6.887 11.587 6.020 1.00 77.56 103 GLY A O 1
ATOM 897 N 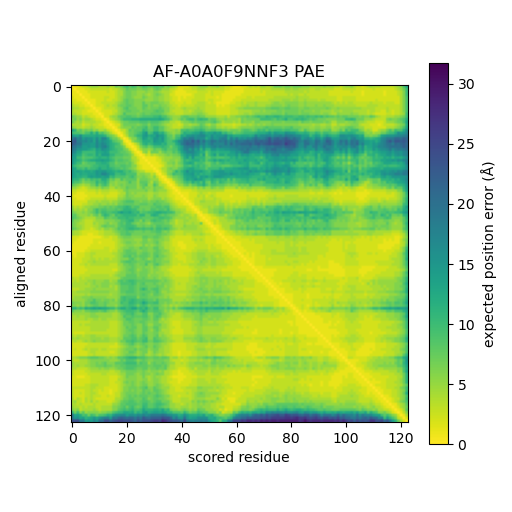N . TYR A 1 104 ? 5.815 9.640 5.733 1.00 80.25 104 TYR A N 1
ATOM 898 C CA . TYR A 1 104 ? 5.241 9.847 4.408 1.00 80.25 104 TYR A CA 1
ATOM 899 C C . TYR A 1 104 ? 3.936 9.041 4.305 1.00 80.25 104 TYR A C 1
ATOM 901 O O . TYR A 1 104 ? 3.684 8.115 5.086 1.00 80.25 104 TYR A O 1
ATOM 909 N N . GLU A 1 105 ? 3.075 9.405 3.358 1.00 86.69 105 GLU A N 1
ATOM 910 C CA . GLU A 1 105 ? 1.780 8.753 3.176 1.00 86.69 105 GLU A CA 1
ATOM 911 C C . GLU A 1 105 ? 1.925 7.400 2.468 1.00 86.69 105 GLU A C 1
ATOM 913 O O . GLU A 1 105 ? 2.513 7.287 1.388 1.00 86.69 105 GLU A O 1
ATOM 918 N N . VAL A 1 106 ? 1.351 6.370 3.090 1.00 87.62 106 VAL A N 1
ATOM 919 C CA . VAL A 1 106 ? 1.343 5.004 2.573 1.00 87.62 106 VAL A CA 1
ATOM 920 C C . VAL A 1 106 ? -0.057 4.422 2.545 1.00 87.62 106 VAL A C 1
ATOM 922 O O . VAL A 1 106 ? -0.929 4.773 3.343 1.00 87.62 106 VAL A O 1
ATOM 925 N N . VAL A 1 107 ? -0.233 3.461 1.650 1.00 91.31 107 VAL A N 1
ATOM 926 C CA . VAL A 1 107 ? -1.379 2.570 1.577 1.00 91.31 107 VAL A CA 1
ATOM 927 C C . VAL A 1 107 ? -0.907 1.154 1.872 1.00 91.31 107 VAL A C 1
ATOM 929 O O . VAL A 1 107 ? 0.092 0.695 1.327 1.00 91.31 107 VAL A O 1
ATOM 932 N N . ASN A 1 108 ? -1.638 0.451 2.725 1.00 88.88 108 ASN A N 1
ATOM 933 C CA . ASN A 1 108 ? -1.512 -0.989 2.901 1.00 88.88 108 ASN A CA 1
ATOM 934 C C . ASN A 1 108 ? -2.766 -1.639 2.322 1.00 88.88 108 ASN A C 1
ATOM 936 O O . ASN A 1 108 ? -3.877 -1.309 2.737 1.00 88.88 108 ASN A O 1
ATOM 940 N N . LEU A 1 109 ? -2.590 -2.517 1.339 1.00 91.19 109 LEU A N 1
ATOM 941 C CA . LEU A 1 109 ? -3.690 -3.240 0.714 1.00 91.19 109 LEU A CA 1
ATOM 942 C C . LEU A 1 109 ? -3.897 -4.585 1.394 1.00 91.19 109 LEU A C 1
ATOM 944 O O . LEU A 1 109 ? -2.943 -5.282 1.715 1.00 91.19 109 LEU A O 1
ATOM 948 N N . PHE A 1 110 ? -5.156 -4.974 1.547 1.00 88.94 110 PHE A N 1
ATOM 949 C CA . PHE A 1 110 ? -5.529 -6.267 2.115 1.00 88.94 110 PHE A CA 1
ATOM 950 C C . PHE A 1 110 ? -5.926 -7.298 1.062 1.00 88.94 110 PHE A C 1
ATOM 952 O O . PHE A 1 110 ? -6.134 -8.460 1.394 1.00 88.94 110 PHE A O 1
ATOM 959 N N . ILE A 1 111 ? -6.047 -6.872 -0.195 1.00 89.56 111 ILE A N 1
ATOM 960 C CA . ILE A 1 111 ? -6.460 -7.717 -1.311 1.00 89.56 111 ILE A CA 1
ATOM 961 C C . ILE A 1 111 ? -5.386 -7.742 -2.401 1.00 89.56 111 ILE A C 1
ATOM 963 O O . ILE A 1 111 ? -4.674 -6.748 -2.580 1.00 89.56 111 ILE A O 1
ATOM 967 N N . PRO A 1 112 ? -5.292 -8.835 -3.176 1.00 90.00 112 PRO A N 1
ATOM 968 C CA . PRO A 1 112 ? -4.489 -8.854 -4.387 1.00 90.00 112 PRO A CA 1
ATOM 969 C C . PRO A 1 112 ? -4.904 -7.749 -5.362 1.00 90.00 112 PRO A C 1
ATOM 971 O O . PRO A 1 112 ? -6.098 -7.510 -5.562 1.00 90.00 112 PRO A O 1
ATOM 974 N N . ILE A 1 113 ? -3.933 -7.105 -6.012 1.00 90.75 113 ILE A N 1
ATOM 975 C CA . ILE A 1 113 ? -4.201 -6.026 -6.970 1.00 90.75 113 ILE A CA 1
ATOM 976 C C . ILE A 1 113 ? -3.353 -6.151 -8.236 1.00 90.75 113 ILE A C 1
ATOM 978 O O . ILE A 1 113 ? -2.173 -6.500 -8.189 1.00 90.75 113 ILE A O 1
ATOM 982 N N . LYS A 1 114 ? -3.962 -5.855 -9.388 1.00 91.94 114 LYS A N 1
ATOM 983 C CA . LYS A 1 114 ? -3.250 -5.742 -10.665 1.00 91.94 114 LYS A CA 1
ATOM 984 C C . LYS A 1 114 ? -2.625 -4.353 -10.777 1.00 91.94 114 LYS A C 1
ATOM 986 O O . LYS A 1 114 ? -3.269 -3.356 -10.453 1.00 91.94 114 LYS A O 1
ATOM 991 N N . TYR A 1 115 ? -1.383 -4.293 -11.241 1.00 90.75 115 TYR A N 1
ATOM 992 C CA . TYR A 1 115 ? -0.762 -3.030 -11.628 1.00 90.75 115 TYR A CA 1
ATOM 993 C C . TYR A 1 115 ? -1.242 -2.625 -13.026 1.00 90.75 115 TYR A C 1
ATOM 995 O O . TYR A 1 115 ? -1.596 -3.476 -13.840 1.00 90.75 115 TYR A O 1
ATOM 1003 N N . ILE A 1 116 ? -1.264 -1.321 -13.294 1.00 93.25 116 ILE A N 1
ATOM 1004 C CA . ILE A 1 116 ? -1.601 -0.769 -14.614 1.00 93.25 116 ILE A CA 1
ATOM 1005 C C . ILE A 1 116 ? -0.361 -0.618 -15.488 1.00 93.25 116 ILE A C 1
ATOM 1007 O O . ILE A 1 116 ? -0.430 -0.748 -16.704 1.00 93.25 116 ILE A O 1
ATOM 1011 N N . SER A 1 117 ? 0.784 -0.357 -14.866 1.00 89.25 117 SER A N 1
ATOM 1012 C CA . SER A 1 117 ? 2.055 -0.243 -15.555 1.00 89.25 117 SER A CA 1
ATOM 1013 C C . SER A 1 117 ? 3.197 -0.627 -14.630 1.00 89.25 117 SER A C 1
ATOM 1015 O O . SER A 1 117 ? 3.076 -0.648 -13.399 1.00 89.25 117 SER A O 1
ATOM 1017 N N . LYS A 1 118 ? 4.312 -0.970 -15.261 1.00 89.12 118 LYS A N 1
ATOM 1018 C CA . LYS A 1 118 ? 5.547 -1.365 -14.611 1.00 89.12 118 LYS A CA 1
ATOM 1019 C C . LYS A 1 118 ? 6.684 -0.629 -15.306 1.00 89.12 118 LYS A C 1
ATOM 1021 O O . LYS A 1 118 ? 6.898 -0.822 -16.497 1.00 89.12 118 LYS A O 1
ATOM 1026 N N . THR A 1 119 ? 7.411 0.197 -14.569 1.00 85.00 119 THR A N 1
ATOM 1027 C CA . THR A 1 119 ? 8.648 0.824 -15.040 1.00 85.00 119 THR A CA 1
ATOM 1028 C C . THR A 1 119 ? 9.829 -0.022 -14.591 1.00 85.00 119 THR A C 1
ATOM 1030 O O . THR A 1 119 ? 9.858 -0.489 -13.450 1.00 85.00 119 THR A O 1
ATOM 1033 N N . ILE A 1 120 ? 10.802 -0.204 -15.478 1.00 80.94 120 ILE A N 1
ATOM 1034 C CA . ILE A 1 120 ? 12.081 -0.838 -15.169 1.00 80.94 120 ILE A CA 1
ATOM 1035 C C . ILE A 1 120 ? 13.115 0.282 -15.071 1.00 80.94 120 ILE A C 1
ATOM 1037 O O . ILE A 1 120 ? 13.217 1.094 -15.988 1.00 80.94 120 ILE A O 1
ATOM 1041 N N . LYS A 1 121 ? 13.851 0.370 -13.963 1.00 67.00 121 LYS A N 1
ATOM 1042 C CA . LYS A 1 121 ? 15.041 1.226 -13.908 1.00 67.00 121 LYS A CA 1
ATOM 1043 C C . LYS A 1 121 ? 16.197 0.443 -14.531 1.00 67.00 121 LYS A C 1
ATOM 1045 O O . LYS A 1 121 ? 16.643 -0.533 -13.936 1.00 67.00 121 LYS A O 1
ATOM 1050 N N . GLY A 1 122 ? 16.644 0.875 -15.710 1.00 48.59 122 GLY A N 1
ATOM 1051 C CA . GLY A 1 122 ? 17.770 0.289 -16.443 1.00 48.59 122 GLY A CA 1
ATOM 1052 C C . GLY A 1 122 ? 17.365 -0.386 -17.754 1.00 48.59 122 GLY A C 1
ATOM 1053 O O . GLY A 1 122 ? 17.238 -1.608 -17.801 1.00 48.59 122 GLY A O 1
ATOM 1054 N N . VAL A 1 123 ? 17.180 0.429 -18.797 1.00 37.94 123 VAL A N 1
ATOM 1055 C CA . VAL A 1 123 ? 17.968 0.326 -20.038 1.00 37.94 123 VAL A CA 1
ATOM 1056 C C . VAL A 1 123 ? 18.601 1.695 -20.240 1.00 37.94 123 VAL A C 1
ATOM 1058 O O . VAL A 1 123 ? 17.856 2.685 -20.055 1.00 37.94 123 VAL A O 1
#